Protein AF-A0A925MGY6-F1 (afdb_monomer_lite)

Sequence (157 aa):
SALAFYAPLLFATPRDGGAWTAGFEVIAITGAALHLGLPTRPAVGRTLFALALPVFGVLHFIYVDYVAFVIPGWIPAHRFWAYATGVAHIAGGVALLSGIQARLAAQLVAAMFGLWVLLLHLPRALAAFDQRGEWTSLFVAVAMCAASLRLIDTRRS

Radius of gyration: 15.45 Å; chains: 1; bounding box: 38×38×41 Å

Secondary structure (DSSP, 8-state):
-HHHHHHHHHHH-TT-HHHHHHHHHHHHHHHHHHHHH-TT-HHHHHHHHHHHHHHHHHHHHHTHHHHHHHS-TTSS-HHHHHHHHHHHHHHHHHHHHH-TTHHHHHHHHHHHHHHHIIIIIHHHHHHTTT-HHHHHHHHHHHHHHHHHHHHTT----

pLDDT: mean 90.63, std 11.19, range [40.69, 98.75]

Structure (mmCIF, N/CA/C/O backbone):
data_AF-A0A925MGY6-F1
#
_entry.id   AF-A0A925MGY6-F1
#
loop_
_atom_site.group_PDB
_atom_site.id
_atom_site.type_symbol
_atom_site.label_atom_id
_atom_site.label_alt_id
_atom_site.label_comp_id
_atom_site.label_asym_id
_atom_site.label_entity_id
_atom_site.label_seq_id
_atom_site.pdbx_PDB_ins_code
_atom_site.Cartn_x
_atom_site.Cartn_y
_atom_site.Cartn_z
_atom_site.occupancy
_atom_site.B_iso_or_equiv
_atom_site.auth_seq_id
_atom_site.auth_comp_id
_atom_site.auth_asym_id
_atom_site.auth_atom_id
_atom_site.pdbx_PDB_model_num
ATOM 1 N N . SER A 1 1 ? -4.461 22.322 1.748 1.00 58.84 1 SER A N 1
ATOM 2 C CA . SER A 1 1 ? -4.265 20.956 2.287 1.00 58.84 1 SER A CA 1
ATOM 3 C C . SER A 1 1 ? -3.896 20.028 1.138 1.00 58.84 1 SER A C 1
ATOM 5 O O . SER A 1 1 ? -4.238 20.350 0.007 1.00 58.84 1 SER A O 1
ATOM 7 N N . ALA A 1 2 ? -3.217 18.900 1.379 1.00 61.12 2 ALA A N 1
ATOM 8 C CA . ALA A 1 2 ? -2.836 17.983 0.296 1.00 61.12 2 ALA A CA 1
ATOM 9 C C . ALA A 1 2 ? -4.043 17.493 -0.531 1.00 61.12 2 ALA A C 1
ATOM 11 O O . ALA A 1 2 ? -3.969 17.420 -1.751 1.00 61.12 2 ALA A O 1
ATOM 12 N N . LEU A 1 3 ? -5.195 17.289 0.117 1.00 63.47 3 LEU A N 1
ATOM 13 C CA . LEU A 1 3 ? -6.464 16.975 -0.550 1.00 63.47 3 LEU A CA 1
ATOM 14 C C . LEU A 1 3 ? -6.904 18.047 -1.563 1.00 63.47 3 LEU A C 1
ATOM 16 O O . LEU A 1 3 ? -7.381 17.703 -2.637 1.00 63.47 3 LEU A O 1
ATOM 20 N N . ALA A 1 4 ? -6.705 19.334 -1.255 1.00 71.19 4 ALA A N 1
ATOM 21 C CA . ALA A 1 4 ? -7.045 20.431 -2.165 1.00 71.19 4 ALA A CA 1
ATOM 22 C C . ALA A 1 4 ? -6.126 20.494 -3.398 1.00 71.19 4 ALA A C 1
ATOM 24 O O . ALA A 1 4 ? -6.528 21.029 -4.424 1.00 71.19 4 ALA A O 1
ATOM 25 N N . PHE A 1 5 ? -4.912 19.943 -3.301 1.00 74.06 5 PHE A N 1
ATOM 26 C CA . PHE A 1 5 ? -3.976 19.854 -4.421 1.00 74.06 5 PHE A CA 1
ATOM 27 C C . PHE A 1 5 ? -4.228 18.606 -5.280 1.00 74.06 5 PHE A C 1
ATOM 29 O O . PHE A 1 5 ? -4.297 18.703 -6.502 1.00 74.06 5 PHE A O 1
ATOM 36 N N . TYR A 1 6 ? -4.419 17.440 -4.653 1.00 73.38 6 TYR A N 1
ATOM 37 C CA . TYR A 1 6 ? -4.583 16.178 -5.380 1.00 73.38 6 TYR A CA 1
ATOM 38 C C . TYR A 1 6 ? -5.970 15.997 -6.001 1.00 73.38 6 TYR A C 1
ATOM 40 O O . TYR A 1 6 ? -6.056 15.426 -7.082 1.00 73.38 6 TYR A O 1
ATOM 48 N N . ALA A 1 7 ? -7.053 16.487 -5.386 1.00 77.12 7 ALA A N 1
ATOM 49 C CA . ALA A 1 7 ? -8.394 16.265 -5.934 1.00 77.12 7 ALA A CA 1
ATOM 50 C C . ALA A 1 7 ? -8.560 16.826 -7.366 1.00 77.12 7 ALA A C 1
ATOM 52 O O . ALA A 1 7 ? -8.953 16.054 -8.239 1.00 77.12 7 ALA A O 1
ATOM 53 N N . PRO A 1 8 ? -8.190 18.089 -7.674 1.00 79.19 8 PRO A N 1
ATOM 54 C CA . PRO A 1 8 ? -8.233 18.592 -9.050 1.00 79.19 8 PRO A CA 1
ATOM 55 C C . PRO A 1 8 ? -7.341 17.798 -10.014 1.00 79.19 8 PRO A C 1
ATOM 57 O O . PRO A 1 8 ? -7.737 17.553 -11.151 1.00 79.19 8 PRO A O 1
ATOM 60 N N . LEU A 1 9 ? -6.161 17.360 -9.557 1.00 79.88 9 LEU A N 1
ATOM 61 C CA . LEU A 1 9 ? -5.209 16.602 -10.370 1.00 79.88 9 LEU A CA 1
ATOM 62 C C . LEU A 1 9 ? -5.764 15.230 -10.783 1.00 79.88 9 LEU A C 1
ATOM 64 O O . LEU A 1 9 ? -5.672 14.867 -11.954 1.00 79.88 9 LEU A O 1
ATOM 68 N N . LEU A 1 10 ? -6.386 14.497 -9.853 1.00 83.62 10 LEU A N 1
ATOM 69 C CA . LEU A 1 10 ? -6.975 13.178 -10.125 1.00 83.62 10 LEU A CA 1
ATOM 70 C C . LEU A 1 10 ? -8.103 13.255 -11.163 1.00 83.62 10 LEU A C 1
ATOM 72 O O . LEU A 1 10 ? -8.186 12.403 -12.047 1.00 83.62 10 LEU A O 1
ATOM 76 N N . PHE A 1 11 ? -8.942 14.295 -11.094 1.00 84.19 11 PHE A N 1
ATOM 77 C CA . PHE A 1 11 ? -10.005 14.516 -12.081 1.00 84.19 11 PHE A CA 1
ATOM 78 C C . PHE A 1 11 ? -9.471 15.000 -13.432 1.00 84.19 11 PHE A C 1
ATOM 80 O O . PHE A 1 11 ? -10.036 14.649 -14.466 1.00 84.19 11 PHE A O 1
ATOM 87 N N . ALA A 1 12 ? -8.381 15.772 -13.442 1.00 85.50 12 ALA A N 1
ATOM 88 C CA . ALA A 1 12 ? -7.733 16.220 -14.673 1.00 85.50 12 ALA A CA 1
ATOM 89 C C . ALA A 1 12 ? -6.964 15.093 -15.388 1.00 85.50 12 ALA A C 1
ATOM 91 O O . ALA A 1 12 ? -6.837 15.114 -16.610 1.00 85.50 12 ALA A O 1
ATOM 92 N N . THR A 1 13 ? -6.467 14.099 -14.644 1.00 86.44 13 THR A N 1
ATOM 93 C CA . THR A 1 13 ? -5.626 13.004 -15.164 1.00 86.44 13 THR A CA 1
ATOM 94 C C . THR A 1 13 ? -6.159 11.619 -14.764 1.00 86.44 13 THR A C 1
ATOM 96 O O . THR A 1 13 ? -5.467 10.815 -14.141 1.00 86.44 13 THR A O 1
ATOM 99 N N . PRO A 1 14 ? -7.393 11.257 -15.164 1.00 85.62 14 PRO A N 1
ATOM 100 C CA . PRO A 1 14 ? -8.069 10.055 -14.666 1.00 85.62 14 PRO A CA 1
ATOM 101 C C . PRO A 1 14 ? -7.395 8.731 -15.070 1.00 85.62 14 PRO A C 1
ATOM 103 O O . PRO A 1 14 ? -7.755 7.685 -14.543 1.00 85.62 14 PRO A O 1
ATOM 106 N N . ARG A 1 15 ? -6.432 8.757 -16.001 1.00 87.62 15 ARG A N 1
ATOM 107 C CA . ARG A 1 15 ? -5.674 7.584 -16.473 1.00 87.62 15 ARG A CA 1
ATOM 108 C C . ARG A 1 15 ? -4.195 7.601 -16.074 1.00 87.62 15 ARG A C 1
ATOM 110 O O . ARG A 1 15 ? -3.443 6.748 -16.544 1.00 87.62 15 ARG A O 1
ATOM 117 N N . ASP A 1 16 ? -3.767 8.546 -15.242 1.00 90.81 16 ASP A N 1
ATOM 118 C CA . ASP A 1 16 ? -2.389 8.608 -14.753 1.00 90.81 16 ASP A CA 1
ATOM 119 C C . ASP A 1 16 ? -2.242 7.795 -13.459 1.00 90.81 16 ASP A C 1
ATOM 121 O O . ASP A 1 16 ? -2.531 8.267 -12.360 1.00 90.81 16 ASP A O 1
ATOM 125 N N . GLY A 1 17 ? -1.771 6.554 -13.585 1.00 88.44 17 GLY A N 1
ATOM 126 C CA . GLY A 1 17 ? -1.593 5.662 -12.438 1.00 88.44 17 GLY A CA 1
ATOM 127 C C . GLY A 1 17 ? -0.636 6.215 -11.381 1.00 88.44 17 GLY A C 1
ATOM 128 O O . GLY A 1 17 ? -0.823 5.937 -10.195 1.00 88.44 17 GLY A O 1
ATOM 129 N N . GLY A 1 18 ? 0.340 7.036 -11.780 1.00 89.88 18 GLY A N 1
ATOM 130 C CA . GLY A 1 18 ? 1.267 7.695 -10.865 1.00 89.88 18 GLY A CA 1
ATOM 131 C C . GLY A 1 18 ? 0.564 8.750 -10.016 1.00 89.88 18 GLY A C 1
ATOM 132 O O . GLY A 1 18 ? 0.712 8.746 -8.794 1.00 89.88 18 GLY A O 1
ATOM 133 N N . ALA A 1 19 ? -0.269 9.593 -10.634 1.00 90.00 19 ALA A N 1
ATOM 134 C CA . ALA A 1 19 ? -1.062 10.596 -9.921 1.00 90.00 19 ALA A CA 1
ATOM 135 C C . ALA A 1 19 ? -2.041 9.954 -8.923 1.00 90.00 19 ALA A C 1
ATOM 137 O O . ALA A 1 19 ? -2.135 10.395 -7.773 1.00 90.00 19 ALA A O 1
ATOM 138 N N . TRP A 1 20 ? -2.725 8.879 -9.335 1.00 92.81 20 TRP A N 1
ATOM 139 C CA . TRP A 1 20 ? -3.616 8.108 -8.459 1.00 92.81 20 TRP A CA 1
ATOM 140 C C . TRP A 1 20 ? -2.868 7.449 -7.301 1.00 92.81 20 TRP A C 1
ATOM 142 O O . TRP A 1 20 ? -3.325 7.533 -6.161 1.00 92.81 20 TRP A O 1
ATOM 152 N N . THR A 1 21 ? -1.704 6.854 -7.565 1.00 93.44 21 THR A N 1
ATOM 153 C CA . THR A 1 21 ? -0.863 6.250 -6.521 1.00 93.44 21 THR A CA 1
ATOM 154 C C . THR A 1 21 ? -0.439 7.303 -5.497 1.00 93.44 21 THR A C 1
ATOM 156 O O . THR A 1 21 ? -0.803 7.192 -4.327 1.00 93.44 21 THR A O 1
ATOM 159 N N . ALA A 1 22 ? 0.210 8.383 -5.939 1.00 91.50 22 ALA A N 1
ATOM 160 C CA . ALA A 1 22 ? 0.705 9.437 -5.053 1.00 91.50 22 ALA A CA 1
ATOM 161 C C . ALA A 1 22 ? -0.418 10.103 -4.236 1.00 91.50 22 ALA A C 1
ATOM 163 O O . ALA A 1 22 ? -0.274 10.344 -3.035 1.00 91.50 22 ALA A O 1
ATOM 164 N N . GLY A 1 23 ? -1.571 10.370 -4.860 1.00 91.50 23 GLY A N 1
ATOM 165 C CA . GLY A 1 23 ? -2.712 10.971 -4.170 1.00 91.50 23 GLY A CA 1
ATOM 166 C C . GLY A 1 23 ? -3.229 10.101 -3.022 1.00 91.50 23 GLY A C 1
ATOM 167 O O . GLY A 1 23 ? -3.450 10.599 -1.914 1.00 91.50 23 GLY A O 1
ATOM 168 N N . PHE A 1 24 ? -3.380 8.795 -3.253 1.00 94.06 24 PHE A N 1
ATOM 169 C CA . PHE A 1 24 ? -3.878 7.871 -2.233 1.00 94.06 24 PHE A CA 1
ATOM 170 C C . PHE A 1 24 ? -2.822 7.472 -1.199 1.00 94.06 24 PHE A C 1
ATOM 172 O O . PHE A 1 24 ? -3.180 7.223 -0.046 1.00 94.06 24 PHE A O 1
ATOM 179 N N . GLU A 1 25 ? -1.534 7.507 -1.542 1.00 94.00 25 GLU A N 1
ATOM 180 C CA . GLU A 1 25 ? -0.443 7.401 -0.566 1.00 94.00 25 GLU A CA 1
ATOM 181 C C . GLU A 1 25 ? -0.517 8.523 0.466 1.00 94.00 25 GLU A C 1
ATOM 183 O O . GLU A 1 25 ? -0.496 8.274 1.673 1.00 94.00 25 GLU A O 1
ATOM 188 N N . VAL A 1 26 ? -0.691 9.761 0.002 1.00 91.50 26 VAL A N 1
ATOM 189 C CA . VAL A 1 26 ? -0.803 10.928 0.880 1.00 91.50 26 VAL A CA 1
ATOM 190 C C . VAL A 1 26 ? -2.042 10.835 1.769 1.00 91.50 26 VAL A C 1
ATOM 192 O O . VAL A 1 26 ? -1.964 11.156 2.958 1.00 91.50 26 VAL A O 1
ATOM 195 N N . ILE A 1 27 ? -3.172 10.361 1.236 1.00 91.12 27 ILE A N 1
ATOM 196 C CA . ILE A 1 27 ? -4.395 10.125 2.021 1.00 91.12 27 ILE A CA 1
ATOM 197 C C . ILE A 1 27 ? -4.144 9.089 3.119 1.00 91.12 27 ILE A C 1
ATOM 199 O O . ILE A 1 27 ? -4.472 9.338 4.282 1.00 91.12 27 ILE A O 1
ATOM 203 N N . ALA A 1 28 ? -3.540 7.953 2.774 1.00 92.94 28 ALA A N 1
ATOM 204 C CA . ALA A 1 28 ? -3.287 6.874 3.719 1.00 92.94 28 ALA A CA 1
ATOM 205 C C . ALA A 1 28 ? -2.290 7.284 4.811 1.00 92.94 28 ALA A C 1
ATOM 207 O O . ALA A 1 28 ? -2.550 7.048 5.992 1.00 92.94 28 ALA A O 1
ATOM 208 N N . ILE A 1 29 ? -1.197 7.961 4.444 1.00 91.06 29 ILE A N 1
ATOM 209 C CA . ILE A 1 29 ? -0.187 8.464 5.387 1.00 91.06 29 ILE A CA 1
ATOM 210 C C . ILE A 1 29 ? -0.785 9.548 6.287 1.00 91.06 29 ILE A C 1
ATOM 212 O O . ILE A 1 29 ? -0.549 9.541 7.493 1.00 91.06 29 ILE A O 1
ATOM 216 N N . THR A 1 30 ? -1.620 10.439 5.744 1.00 87.88 30 THR A N 1
ATOM 217 C CA . THR A 1 30 ? -2.363 11.415 6.560 1.00 87.88 30 THR A CA 1
ATOM 218 C C . THR A 1 30 ? -3.292 10.700 7.541 1.00 87.88 30 THR A C 1
ATOM 220 O O . THR A 1 30 ? -3.336 11.051 8.718 1.00 87.88 30 THR A O 1
ATOM 223 N N . GLY A 1 31 ? -3.997 9.660 7.090 1.00 85.00 31 GLY A N 1
ATOM 224 C CA . GLY A 1 31 ? -4.816 8.806 7.947 1.00 85.00 31 GLY A CA 1
ATOM 225 C C . GLY A 1 31 ? -4.016 8.168 9.082 1.00 85.00 31 GLY A C 1
ATOM 226 O O . GLY A 1 31 ? -4.422 8.244 10.242 1.00 85.00 31 GLY A O 1
ATOM 227 N N . ALA A 1 32 ? -2.850 7.608 8.767 1.00 83.75 32 ALA A N 1
ATOM 228 C CA . ALA A 1 32 ? -1.935 7.026 9.742 1.00 83.75 32 ALA A CA 1
ATOM 229 C C . ALA A 1 32 ? -1.429 8.069 10.752 1.00 83.75 32 ALA A C 1
ATOM 231 O O . ALA A 1 32 ? -1.486 7.838 11.959 1.00 83.75 32 ALA A O 1
ATOM 232 N N . ALA A 1 33 ? -1.008 9.243 10.277 1.00 83.88 33 ALA A N 1
ATOM 233 C CA . ALA A 1 33 ? -0.551 10.341 11.122 1.00 83.88 33 ALA A CA 1
ATOM 234 C C . ALA A 1 33 ? -1.661 10.844 12.058 1.00 83.88 33 ALA A C 1
ATOM 236 O O . ALA A 1 33 ? -1.410 11.048 13.243 1.00 83.88 33 ALA A O 1
ATOM 237 N N . LEU A 1 34 ? -2.900 10.977 11.572 1.00 80.56 34 LEU A N 1
ATOM 238 C CA . LEU A 1 34 ? -4.055 11.333 12.405 1.00 80.56 34 LEU A CA 1
ATOM 239 C C . LEU A 1 34 ? -4.339 10.265 13.465 1.00 80.56 34 LEU A C 1
ATOM 241 O O . LEU A 1 34 ? -4.646 10.604 14.605 1.00 80.56 34 LEU A O 1
ATOM 245 N N . HIS A 1 35 ? -4.207 8.987 13.110 1.00 73.38 35 HIS A N 1
ATOM 246 C CA . HIS A 1 35 ? -4.391 7.882 14.048 1.00 73.38 35 HIS A CA 1
ATOM 247 C C . HIS A 1 35 ? -3.323 7.866 15.159 1.00 73.38 35 HIS A C 1
ATOM 249 O O . HIS A 1 35 ? -3.620 7.467 16.284 1.00 73.38 35 HIS A O 1
ATOM 255 N N . LEU A 1 36 ? -2.098 8.313 14.859 1.00 73.62 36 LEU A N 1
ATOM 256 C CA . LEU A 1 36 ? -0.984 8.390 15.812 1.00 73.62 36 LEU A CA 1
ATOM 257 C C . LEU A 1 36 ? -0.989 9.678 16.652 1.00 73.62 36 LEU A C 1
ATOM 259 O O . LEU A 1 36 ? -0.725 9.623 17.850 1.00 73.62 36 LEU A O 1
ATOM 263 N N . GLY A 1 37 ? -1.263 10.829 16.034 1.00 68.88 37 GLY A N 1
ATOM 264 C CA . GLY A 1 37 ? -1.115 12.152 16.649 1.00 68.88 37 GLY A CA 1
ATOM 265 C C . GLY A 1 37 ? -2.381 12.716 17.292 1.00 68.88 37 GLY A C 1
ATOM 266 O O . GLY A 1 37 ? -2.284 13.583 18.155 1.00 68.88 37 GLY A O 1
ATOM 267 N N . LEU A 1 38 ? -3.569 12.239 16.904 1.00 65.81 38 LEU A N 1
ATOM 268 C CA . LEU A 1 38 ? -4.853 12.699 17.443 1.00 65.81 38 LEU A CA 1
ATOM 269 C C . LEU A 1 38 ? -5.661 11.504 17.975 1.00 65.81 38 LEU A C 1
ATOM 271 O O . LEU A 1 38 ? -6.587 11.028 17.307 1.00 65.81 38 LEU A O 1
ATOM 275 N N . PRO A 1 39 ? -5.372 11.031 19.205 1.00 62.16 39 PRO A N 1
ATOM 276 C CA . PRO A 1 39 ? -6.035 9.864 19.797 1.00 62.16 39 PRO A CA 1
ATOM 277 C C . PRO A 1 39 ? -7.553 10.037 19.982 1.00 62.16 39 PRO A C 1
ATOM 279 O O . PRO A 1 39 ? -8.250 9.081 20.302 1.00 62.16 39 PRO A O 1
ATOM 282 N N . THR A 1 40 ? -8.090 11.238 19.751 1.00 61.84 40 THR A N 1
ATOM 283 C CA . THR A 1 40 ? -9.514 11.561 19.880 1.00 61.84 40 THR A CA 1
ATOM 284 C C . THR A 1 40 ? -10.374 11.080 18.705 1.00 61.84 40 THR A C 1
ATOM 286 O O . THR A 1 40 ? -11.595 11.037 18.845 1.00 61.84 40 THR A O 1
ATOM 289 N N . ARG A 1 41 ? -9.795 10.706 17.545 1.00 68.88 41 ARG A N 1
ATOM 290 C CA . ARG A 1 41 ? -10.556 10.219 16.365 1.00 68.88 41 ARG A CA 1
ATOM 291 C C . ARG A 1 41 ? -9.893 9.036 15.635 1.00 68.88 41 ARG A C 1
ATOM 293 O O . ARG A 1 41 ? -9.685 9.100 14.418 1.00 68.88 41 ARG A O 1
ATOM 300 N N . PRO A 1 42 ? -9.631 7.908 16.320 1.00 73.31 42 PRO A N 1
ATOM 301 C CA . PRO A 1 42 ? -8.943 6.757 15.729 1.00 73.31 42 PRO A CA 1
ATOM 302 C C . PRO A 1 42 ? -9.681 6.169 14.513 1.00 73.31 42 PRO A C 1
ATOM 304 O O . PRO A 1 42 ? -9.045 5.648 13.595 1.00 73.31 42 PRO A O 1
ATOM 307 N N . ALA A 1 43 ? -11.011 6.306 14.463 1.00 81.69 43 ALA A N 1
ATOM 308 C CA . ALA A 1 43 ? -11.839 5.838 13.355 1.00 81.69 43 ALA A CA 1
ATOM 309 C C . ALA A 1 43 ? -11.573 6.578 12.032 1.00 81.69 43 ALA A C 1
ATOM 311 O O . ALA A 1 43 ? -11.591 5.947 10.976 1.00 81.69 43 ALA A O 1
ATOM 312 N N . VAL A 1 44 ? -11.290 7.887 12.074 1.00 84.56 44 VAL A N 1
ATOM 313 C CA . VAL A 1 44 ? -11.024 8.686 10.863 1.00 84.56 44 VAL A CA 1
ATOM 314 C C . VAL A 1 44 ? -9.720 8.229 10.220 1.00 84.56 44 VAL A C 1
ATOM 316 O O . VAL A 1 44 ? -9.693 7.931 9.029 1.00 84.56 44 VAL A O 1
ATOM 319 N N . GLY A 1 45 ? -8.665 8.085 11.025 1.00 85.44 45 GLY A N 1
ATOM 320 C CA . GLY A 1 45 ? -7.366 7.626 10.539 1.00 85.44 45 GLY A CA 1
ATOM 321 C C . GLY A 1 45 ? -7.412 6.221 9.929 1.00 85.44 45 GLY A C 1
ATOM 322 O O . GLY A 1 45 ? -6.936 6.022 8.811 1.00 85.44 45 GLY A O 1
ATOM 323 N N . ARG A 1 46 ? -8.088 5.272 10.602 1.00 87.81 46 ARG A N 1
ATOM 324 C CA . ARG A 1 46 ? -8.325 3.916 10.068 1.00 87.81 46 ARG A CA 1
ATOM 325 C C . ARG A 1 46 ? -9.068 3.954 8.735 1.00 87.81 46 ARG A C 1
ATOM 327 O O . ARG A 1 46 ? -8.707 3.219 7.824 1.00 87.81 46 ARG A O 1
ATOM 334 N N . THR A 1 47 ? -10.102 4.787 8.627 1.00 91.12 47 THR A N 1
ATOM 335 C CA . THR A 1 47 ? -10.942 4.861 7.424 1.00 91.12 47 THR A CA 1
ATOM 336 C C . THR A 1 47 ? -10.152 5.381 6.229 1.00 91.12 47 THR A C 1
ATOM 338 O O . THR A 1 47 ? -10.202 4.772 5.168 1.00 91.12 47 THR A O 1
ATOM 341 N N . LEU A 1 48 ? -9.370 6.450 6.401 1.00 92.31 48 LEU A N 1
ATOM 342 C CA . LEU A 1 48 ? -8.545 7.006 5.323 1.00 92.31 48 LEU A CA 1
ATOM 343 C C . LEU A 1 48 ? -7.492 6.007 4.828 1.00 92.31 48 LEU A C 1
ATOM 345 O O . LEU A 1 48 ? -7.347 5.824 3.623 1.00 92.31 48 LEU A O 1
ATOM 349 N N . PHE A 1 49 ? -6.810 5.318 5.749 1.00 93.94 49 PHE A N 1
ATOM 350 C CA . PHE A 1 49 ? -5.861 4.261 5.398 1.00 93.94 49 PHE A CA 1
ATOM 351 C C . PHE A 1 49 ? -6.548 3.112 4.645 1.00 93.94 49 PHE A C 1
ATOM 353 O O . PHE A 1 49 ? -6.114 2.714 3.567 1.00 93.94 49 PHE A O 1
ATOM 360 N N . ALA A 1 50 ? -7.660 2.608 5.184 1.00 94.81 50 ALA A N 1
ATOM 361 C CA . ALA A 1 50 ? -8.362 1.466 4.613 1.00 94.81 50 ALA A CA 1
ATOM 362 C C . ALA A 1 50 ? -9.028 1.775 3.260 1.00 94.81 50 ALA A C 1
ATOM 364 O O . ALA A 1 50 ? -9.121 0.878 2.428 1.00 94.81 50 ALA A O 1
ATOM 365 N N . LEU A 1 51 ? -9.450 3.021 3.010 1.00 95.56 51 LEU A N 1
ATOM 366 C CA . LEU A 1 51 ? -9.998 3.459 1.718 1.00 95.56 51 LEU A CA 1
ATOM 367 C C . LEU A 1 51 ? -8.950 3.513 0.601 1.00 95.56 51 LEU A C 1
ATOM 369 O O . LEU A 1 51 ? -9.310 3.370 -0.565 1.00 95.56 51 LEU A O 1
ATOM 373 N N . ALA A 1 52 ? -7.672 3.709 0.929 1.00 96.44 52 ALA A N 1
ATOM 374 C CA . ALA A 1 52 ? -6.614 3.741 -0.075 1.00 96.44 52 ALA A CA 1
ATOM 375 C C . ALA A 1 52 ? -6.290 2.352 -0.638 1.00 96.44 52 ALA A C 1
ATOM 377 O O . ALA A 1 52 ? -5.981 2.224 -1.822 1.00 96.44 52 ALA A O 1
ATOM 378 N N . LEU A 1 53 ? -6.422 1.298 0.177 1.00 98.06 53 LEU A N 1
ATOM 379 C CA . LEU A 1 53 ? -6.035 -0.052 -0.237 1.00 98.06 53 LEU A CA 1
ATOM 380 C C . LEU A 1 53 ? -6.825 -0.559 -1.458 1.00 98.06 53 LEU A C 1
ATOM 382 O O . LEU A 1 53 ? -6.180 -1.013 -2.398 1.00 98.06 53 LEU A O 1
ATOM 386 N N . PRO A 1 54 ? -8.167 -0.445 -1.549 1.00 98.31 54 PRO A N 1
ATOM 387 C CA . PRO A 1 54 ? -8.890 -0.874 -2.743 1.00 98.31 54 PRO A CA 1
ATOM 388 C C . PRO A 1 54 ? -8.470 -0.121 -4.003 1.00 98.31 54 PRO A C 1
ATOM 390 O O . PRO A 1 54 ? -8.431 -0.721 -5.072 1.00 98.31 54 PRO A O 1
ATOM 393 N N . VAL A 1 55 ? -8.104 1.159 -3.883 1.00 97.00 55 VAL A N 1
ATOM 394 C CA . VAL A 1 55 ? -7.601 1.939 -5.020 1.00 97.00 55 VAL A CA 1
ATOM 395 C C . VAL A 1 55 ? -6.260 1.390 -5.488 1.00 97.00 55 VAL A C 1
ATOM 397 O O . VAL A 1 55 ? -6.126 1.078 -6.668 1.00 97.00 55 VAL A O 1
ATOM 400 N N . PHE A 1 56 ? -5.306 1.158 -4.581 1.00 97.62 56 PHE A N 1
ATOM 401 C CA . PHE A 1 56 ? -4.047 0.487 -4.929 1.00 97.62 56 PHE A CA 1
ATOM 402 C C . PHE A 1 56 ? -4.290 -0.879 -5.566 1.00 97.62 56 PHE A C 1
ATOM 404 O O . PHE A 1 56 ? -3.662 -1.217 -6.568 1.00 97.62 56 PHE A O 1
ATOM 411 N N . GLY A 1 57 ? -5.243 -1.638 -5.028 1.00 98.31 57 GLY A N 1
ATOM 412 C CA . GLY A 1 57 ? -5.640 -2.922 -5.576 1.00 98.31 57 GLY A CA 1
ATOM 413 C C . GLY A 1 57 ? -6.137 -2.816 -7.014 1.00 98.31 57 GLY A C 1
ATOM 414 O O . GLY A 1 57 ? -5.630 -3.526 -7.871 1.00 98.31 57 GLY A O 1
ATOM 415 N N . VAL A 1 58 ? -7.043 -1.882 -7.317 1.00 98.19 58 VAL A N 1
ATOM 416 C CA . VAL A 1 58 ? -7.516 -1.616 -8.689 1.00 98.19 58 VAL A CA 1
ATOM 417 C C . VAL A 1 58 ? -6.367 -1.202 -9.613 1.00 98.19 58 VAL A C 1
ATOM 419 O O . VAL A 1 58 ? -6.284 -1.694 -10.740 1.00 98.19 58 VAL A O 1
ATOM 422 N N . LEU A 1 59 ? -5.441 -0.363 -9.140 1.00 97.25 59 LEU A N 1
ATOM 423 C CA . LEU A 1 59 ? -4.266 0.043 -9.917 1.00 97.25 59 LEU A CA 1
ATOM 424 C C . LEU A 1 59 ? -3.366 -1.151 -10.284 1.00 97.25 59 LEU A C 1
ATOM 426 O O . LEU A 1 59 ? -2.785 -1.138 -11.367 1.00 97.25 59 LEU A O 1
ATOM 430 N N . HIS A 1 60 ? -3.312 -2.215 -9.471 1.00 98.06 60 HIS A N 1
ATOM 431 C CA . HIS A 1 60 ? -2.586 -3.442 -9.835 1.00 98.06 60 HIS A CA 1
ATOM 432 C C . HIS A 1 60 ? -3.198 -4.168 -11.039 1.00 98.06 60 HIS A C 1
ATOM 434 O O . HIS A 1 60 ? -2.471 -4.822 -11.783 1.00 98.06 60 HIS A O 1
ATOM 440 N N . PHE A 1 61 ? -4.512 -4.056 -11.254 1.00 98.00 61 PHE A N 1
ATOM 441 C CA . PHE A 1 61 ? -5.165 -4.637 -12.429 1.00 98.00 61 PHE A CA 1
ATOM 442 C C . PHE A 1 61 ? -4.999 -3.747 -13.659 1.00 98.00 61 PHE A C 1
ATOM 444 O O . PHE A 1 61 ? -4.693 -4.255 -14.736 1.00 98.00 61 PHE A O 1
ATOM 451 N N . ILE A 1 62 ? -5.181 -2.431 -13.503 1.00 97.50 62 ILE A N 1
ATOM 452 C CA . ILE A 1 62 ? -5.087 -1.470 -14.613 1.00 97.50 62 ILE A CA 1
ATOM 453 C C . ILE A 1 62 ? -3.648 -1.376 -15.138 1.00 97.50 62 ILE A C 1
ATOM 455 O O . ILE A 1 62 ? -3.439 -1.360 -16.348 1.00 97.50 62 ILE A O 1
ATOM 459 N N . TYR A 1 63 ? -2.658 -1.350 -14.241 1.00 97.06 63 TYR A N 1
ATOM 460 C CA . TYR A 1 63 ? -1.238 -1.175 -14.566 1.00 97.06 63 TYR A CA 1
ATOM 461 C C . TYR A 1 63 ? -0.428 -2.451 -14.304 1.00 97.06 63 TYR A C 1
ATOM 463 O O . TYR A 1 63 ? 0.728 -2.386 -13.881 1.00 97.06 63 TYR A O 1
ATOM 471 N N . VAL A 1 64 ? -1.026 -3.621 -14.559 1.00 97.69 64 VAL A N 1
ATOM 472 C CA . VAL A 1 64 ? -0.427 -4.932 -14.250 1.00 97.69 64 VAL A CA 1
ATOM 473 C C . VAL A 1 64 ? 0.970 -5.111 -14.842 1.00 97.69 64 VAL A C 1
ATOM 475 O O . VAL A 1 64 ? 1.832 -5.682 -14.183 1.00 97.69 64 VAL A O 1
ATOM 478 N N . ASP A 1 65 ? 1.229 -4.602 -16.048 1.00 97.56 65 ASP A N 1
ATOM 479 C CA . ASP A 1 65 ? 2.538 -4.751 -16.690 1.00 97.56 65 ASP A CA 1
ATOM 480 C C . ASP A 1 65 ? 3.626 -3.955 -15.965 1.00 97.56 65 ASP A C 1
ATOM 482 O O . ASP A 1 65 ? 4.732 -4.458 -15.780 1.00 97.56 65 ASP A O 1
ATOM 486 N N . TYR A 1 66 ? 3.299 -2.757 -15.473 1.00 96.00 66 TYR A N 1
ATOM 487 C CA . TYR A 1 66 ? 4.215 -1.975 -14.644 1.00 96.00 66 TYR A CA 1
ATOM 488 C C . TYR A 1 66 ? 4.455 -2.653 -13.289 1.00 96.00 66 TYR A C 1
ATOM 490 O O . TYR A 1 66 ? 5.599 -2.789 -12.857 1.00 96.00 66 TYR A O 1
ATOM 498 N N . VAL A 1 67 ? 3.395 -3.139 -12.635 1.00 96.88 67 VAL A N 1
ATOM 499 C CA . VAL A 1 67 ? 3.532 -3.850 -11.353 1.00 96.88 67 VAL A CA 1
ATOM 500 C C . VAL A 1 67 ? 4.348 -5.133 -11.520 1.00 96.88 67 VAL A C 1
ATOM 502 O O . VAL A 1 67 ? 5.218 -5.422 -10.706 1.00 96.88 67 VAL A O 1
ATOM 505 N N . ALA A 1 68 ? 4.124 -5.888 -12.594 1.00 97.88 68 ALA A N 1
ATOM 506 C CA . ALA A 1 68 ? 4.899 -7.083 -12.897 1.00 97.88 68 ALA A CA 1
ATOM 507 C C . ALA A 1 68 ? 6.364 -6.751 -13.217 1.00 97.88 68 ALA A C 1
ATOM 509 O O . ALA A 1 68 ? 7.255 -7.516 -12.854 1.00 97.88 68 ALA A O 1
ATOM 510 N N . PHE A 1 69 ? 6.627 -5.618 -13.869 1.00 96.44 69 PHE A N 1
ATOM 511 C CA . PHE A 1 69 ? 7.979 -5.176 -14.205 1.00 96.44 69 PHE A CA 1
ATOM 512 C C . PHE A 1 69 ? 8.836 -4.890 -12.966 1.00 96.44 69 PHE A C 1
ATOM 514 O O . PHE A 1 69 ? 10.023 -5.204 -12.966 1.00 96.44 69 PHE A O 1
ATOM 521 N N . VAL A 1 70 ? 8.251 -4.337 -11.899 1.00 94.25 70 VAL A N 1
ATOM 522 C CA . VAL A 1 70 ? 9.017 -3.986 -10.690 1.00 94.25 70 VAL A CA 1
ATOM 523 C C . VAL A 1 70 ? 9.335 -5.178 -9.782 1.00 94.25 70 VAL A C 1
ATOM 525 O O . VAL A 1 70 ? 10.130 -5.024 -8.857 1.00 94.25 70 VAL A O 1
ATOM 528 N N . ILE A 1 71 ? 8.738 -6.350 -10.022 1.00 95.81 71 ILE A N 1
ATOM 529 C CA . ILE A 1 71 ? 9.003 -7.574 -9.252 1.00 95.81 71 ILE A CA 1
ATOM 530 C C . ILE A 1 71 ? 10.429 -8.075 -9.547 1.00 95.81 71 ILE A C 1
ATOM 532 O O . ILE A 1 71 ? 10.815 -8.132 -10.717 1.00 95.81 71 ILE A O 1
ATOM 536 N N . PRO A 1 72 ? 11.232 -8.459 -8.531 1.00 95.19 72 PRO A N 1
ATOM 537 C CA . PRO A 1 72 ? 12.597 -8.921 -8.751 1.00 95.19 72 PRO A CA 1
ATOM 538 C C . PRO A 1 72 ? 12.634 -10.162 -9.643 1.00 95.19 72 PRO A C 1
ATOM 540 O O . PRO A 1 72 ? 11.901 -11.117 -9.401 1.00 95.19 72 PRO A O 1
ATOM 543 N N . GLY A 1 73 ? 13.543 -10.188 -10.620 1.00 96.06 73 GLY A N 1
ATOM 544 C CA . GLY A 1 73 ? 13.568 -11.220 -11.668 1.00 96.06 73 GLY A CA 1
ATOM 545 C C . GLY A 1 73 ? 13.830 -12.661 -11.207 1.00 96.06 73 GLY A C 1
ATOM 546 O O . GLY A 1 73 ? 13.704 -13.582 -12.006 1.00 96.06 73 GLY A O 1
ATOM 547 N N . TRP A 1 74 ? 14.192 -12.878 -9.940 1.00 95.75 74 TRP A N 1
ATOM 548 C CA . TRP A 1 74 ? 14.316 -14.214 -9.348 1.00 95.75 74 TRP A CA 1
ATOM 549 C C . TRP A 1 74 ? 12.974 -14.782 -8.853 1.00 95.75 74 TRP A C 1
ATOM 551 O O . TRP A 1 74 ? 12.891 -15.974 -8.556 1.00 95.75 74 TRP A O 1
ATOM 561 N N . ILE A 1 75 ? 11.922 -13.961 -8.760 1.00 96.56 75 ILE A N 1
ATOM 562 C CA . ILE A 1 75 ? 10.567 -14.411 -8.430 1.00 96.56 75 ILE A CA 1
ATOM 563 C C . ILE A 1 75 ? 9.894 -14.869 -9.727 1.00 96.56 75 ILE A C 1
ATOM 565 O O . ILE A 1 75 ? 9.790 -14.090 -10.658 1.00 96.56 75 ILE A O 1
ATOM 569 N N . PRO A 1 76 ? 9.390 -16.102 -9.847 1.00 97.44 76 PRO A N 1
ATOM 570 C CA . PRO A 1 76 ? 8.662 -16.504 -11.046 1.00 97.44 76 PRO A CA 1
ATOM 571 C C . PRO A 1 76 ? 7.240 -15.916 -11.074 1.00 97.44 76 PRO A C 1
ATOM 573 O O . PRO A 1 76 ? 6.694 -15.493 -10.057 1.00 97.44 76 PRO A O 1
ATOM 576 N N . ALA A 1 77 ? 6.596 -15.959 -12.246 1.00 97.56 77 ALA A N 1
ATOM 577 C CA . ALA A 1 77 ? 5.177 -15.626 -12.426 1.00 97.56 77 ALA A CA 1
ATOM 578 C C . ALA A 1 77 ? 4.780 -14.206 -11.951 1.00 97.56 77 ALA A C 1
ATOM 580 O O . ALA A 1 77 ? 3.800 -14.024 -11.233 1.0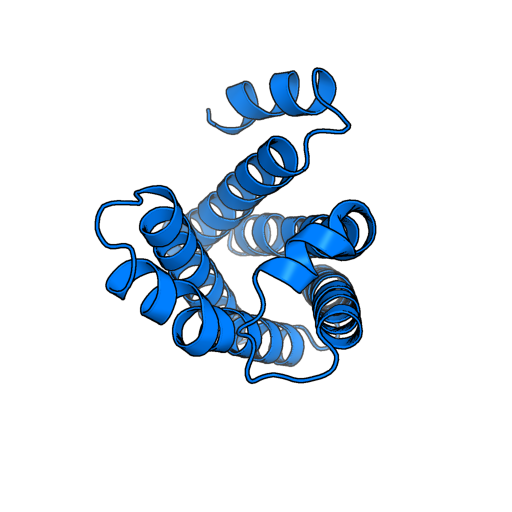0 97.56 77 ALA A O 1
ATOM 581 N N . HIS A 1 78 ? 5.503 -13.172 -12.392 1.00 98.12 78 HIS A N 1
ATOM 582 C CA . HIS A 1 78 ? 5.303 -11.782 -11.946 1.00 98.12 78 HIS A CA 1
ATOM 583 C C . HIS A 1 78 ? 3.846 -11.295 -12.052 1.00 98.12 78 HIS A C 1
ATOM 585 O O . HIS A 1 78 ? 3.316 -10.702 -11.116 1.00 98.12 78 HIS A O 1
ATOM 591 N N . ARG A 1 79 ? 3.157 -11.586 -13.167 1.00 98.25 79 ARG A N 1
ATOM 592 C CA . ARG A 1 79 ? 1.748 -11.193 -13.348 1.00 98.25 79 ARG A CA 1
ATOM 593 C C . ARG A 1 79 ? 0.810 -11.859 -12.339 1.00 98.25 79 ARG A C 1
ATOM 595 O O . ARG A 1 79 ? -0.147 -11.226 -11.908 1.00 98.25 79 ARG A O 1
ATOM 602 N N . PHE A 1 80 ? 1.086 -13.103 -11.933 1.00 98.31 80 PHE A N 1
ATOM 603 C CA . PHE A 1 80 ? 0.312 -13.761 -10.877 1.00 98.31 80 PHE A CA 1
ATOM 604 C C . PHE A 1 80 ? 0.431 -12.979 -9.569 1.00 98.31 80 PHE A C 1
ATOM 606 O O . PHE A 1 80 ? -0.587 -12.641 -8.970 1.00 98.31 80 PHE A O 1
ATOM 613 N N . TRP A 1 81 ? 1.655 -12.627 -9.167 1.00 98.25 81 TRP A N 1
ATOM 614 C CA . TRP A 1 81 ? 1.887 -11.858 -7.946 1.00 98.25 81 TRP A CA 1
ATOM 615 C C . TRP A 1 81 ? 1.288 -10.455 -8.012 1.00 98.25 81 TRP A C 1
ATOM 617 O O . TRP A 1 81 ? 0.686 -10.035 -7.031 1.00 98.25 81 TRP A O 1
ATOM 627 N N . ALA A 1 82 ? 1.359 -9.777 -9.163 1.00 98.12 82 ALA A N 1
ATOM 628 C CA . ALA A 1 82 ? 0.711 -8.481 -9.364 1.00 98.12 82 ALA A CA 1
ATOM 629 C C . ALA A 1 82 ? -0.811 -8.555 -9.129 1.00 98.12 82 ALA A C 1
ATOM 631 O O . ALA A 1 82 ? -1.370 -7.742 -8.392 1.00 98.12 82 ALA A O 1
ATOM 632 N N . TYR A 1 83 ? -1.496 -9.562 -9.679 1.00 98.56 83 TYR A N 1
ATOM 633 C CA . TYR A 1 83 ? -2.924 -9.745 -9.405 1.00 98.56 83 TYR A CA 1
ATOM 634 C C . TYR A 1 83 ? -3.194 -10.177 -7.962 1.00 98.56 83 TYR A C 1
ATOM 636 O O . TYR A 1 83 ? -4.119 -9.661 -7.337 1.00 98.56 83 TYR A O 1
ATOM 644 N N . ALA A 1 84 ? -2.388 -11.086 -7.408 1.00 98.50 84 ALA A N 1
ATOM 645 C CA . ALA A 1 84 ? -2.562 -11.586 -6.047 1.00 98.50 84 ALA A CA 1
ATOM 646 C C . ALA A 1 84 ? -2.435 -10.466 -5.003 1.00 98.50 84 ALA A C 1
ATOM 648 O O . ALA A 1 84 ? -3.287 -10.353 -4.119 1.00 98.50 84 ALA A O 1
ATOM 649 N N . THR A 1 85 ? -1.428 -9.593 -5.121 1.00 98.00 85 THR A N 1
ATOM 650 C CA . THR A 1 85 ? -1.288 -8.429 -4.233 1.00 98.00 85 THR A CA 1
ATOM 651 C C . THR A 1 85 ? -2.377 -7.391 -4.484 1.00 98.00 85 THR A C 1
ATOM 653 O O . THR A 1 85 ? -2.824 -6.755 -3.529 1.00 98.00 85 THR A O 1
ATOM 656 N N . GLY A 1 86 ? -2.871 -7.263 -5.720 1.00 98.56 86 GLY A N 1
ATOM 657 C CA . GLY A 1 86 ? -4.047 -6.451 -6.041 1.00 98.56 86 GLY A CA 1
ATOM 658 C C . GLY A 1 86 ? -5.309 -6.918 -5.306 1.00 98.56 86 GLY A C 1
ATOM 659 O O . GLY A 1 86 ? -5.984 -6.123 -4.649 1.00 98.56 86 GLY A O 1
ATOM 660 N N . VAL A 1 87 ? -5.595 -8.224 -5.336 1.00 98.75 87 VAL A N 1
ATOM 661 C CA . VAL A 1 87 ? -6.700 -8.838 -4.575 1.00 98.75 87 VAL A CA 1
ATOM 662 C C . VAL A 1 87 ? -6.501 -8.645 -3.072 1.00 98.75 87 VAL A C 1
ATOM 664 O O . VAL A 1 87 ? -7.442 -8.255 -2.379 1.00 98.75 87 VAL A O 1
ATOM 667 N N . ALA A 1 88 ? -5.287 -8.871 -2.564 1.00 98.50 88 ALA A N 1
ATOM 668 C CA . ALA A 1 88 ? -4.973 -8.711 -1.146 1.00 98.50 88 ALA A CA 1
ATOM 669 C C . ALA A 1 88 ? -5.202 -7.271 -0.656 1.00 98.50 88 ALA A C 1
ATOM 671 O O . ALA A 1 88 ? -5.743 -7.074 0.431 1.00 98.50 88 ALA A O 1
ATOM 672 N N . HIS A 1 89 ? -4.867 -6.268 -1.471 1.00 98.56 89 HIS A N 1
ATOM 673 C CA . HIS A 1 89 ? -5.157 -4.861 -1.190 1.00 98.56 89 HIS A CA 1
ATOM 674 C C . HIS A 1 89 ? -6.662 -4.586 -1.077 1.00 98.56 89 HIS A C 1
ATOM 676 O O . HIS A 1 89 ? -7.108 -3.991 -0.093 1.00 98.56 89 HIS A O 1
ATOM 682 N N . ILE A 1 90 ? -7.459 -5.052 -2.044 1.00 98.75 90 ILE A N 1
ATOM 683 C CA . ILE A 1 90 ? -8.920 -4.870 -2.024 1.00 98.75 90 ILE A CA 1
ATOM 684 C C . ILE A 1 90 ? -9.521 -5.560 -0.798 1.00 98.75 90 ILE A C 1
ATOM 686 O O . ILE A 1 90 ? -10.243 -4.927 -0.026 1.00 98.75 90 ILE A O 1
ATOM 690 N N . ALA A 1 91 ? -9.190 -6.835 -0.586 1.00 98.44 91 ALA A N 1
ATOM 691 C CA . ALA A 1 91 ? -9.693 -7.616 0.537 1.00 98.44 91 ALA A CA 1
ATOM 692 C C . ALA A 1 91 ? -9.284 -7.001 1.884 1.00 98.44 91 ALA A C 1
ATOM 694 O O . ALA A 1 91 ? -10.120 -6.867 2.778 1.00 98.44 91 ALA A O 1
ATOM 695 N N . GLY A 1 92 ? -8.027 -6.565 2.010 1.00 98.06 92 GLY A N 1
ATOM 696 C CA . GLY A 1 92 ? -7.506 -5.886 3.193 1.00 98.06 92 GLY A CA 1
ATOM 697 C C . GLY A 1 92 ? -8.256 -4.590 3.491 1.00 98.06 92 GLY A C 1
ATOM 698 O O . GLY A 1 92 ? -8.694 -4.384 4.622 1.00 98.06 92 GLY A O 1
ATOM 699 N N . GLY A 1 93 ? -8.486 -3.754 2.475 1.00 97.69 93 GLY A N 1
ATOM 700 C CA . GLY A 1 93 ? -9.282 -2.531 2.597 1.00 97.69 93 GLY A CA 1
ATOM 701 C C . GLY A 1 93 ? -10.716 -2.798 3.049 1.00 97.69 93 GLY A C 1
ATOM 702 O O . GLY A 1 93 ? -11.178 -2.207 4.023 1.00 97.69 93 GLY A O 1
ATOM 703 N N . VAL A 1 94 ? -11.408 -3.738 2.402 1.00 98.06 94 VAL A N 1
ATOM 704 C CA . VAL A 1 94 ? -12.797 -4.101 2.740 1.00 98.06 94 VAL A CA 1
ATOM 705 C C . VAL A 1 94 ? -12.906 -4.678 4.156 1.00 98.06 94 VAL A C 1
ATOM 707 O O . VAL A 1 94 ? -13.791 -4.281 4.920 1.00 98.06 94 VAL A O 1
ATOM 710 N N . ALA A 1 95 ? -12.000 -5.576 4.545 1.00 97.00 95 ALA A N 1
ATOM 711 C CA . ALA A 1 95 ? -11.957 -6.156 5.887 1.00 97.00 95 ALA A CA 1
ATOM 712 C C . ALA A 1 95 ? -11.676 -5.090 6.957 1.00 97.00 95 ALA A C 1
ATOM 714 O O . ALA A 1 95 ? -12.345 -5.036 7.994 1.00 97.00 95 ALA A O 1
ATOM 715 N N . LEU A 1 96 ? -10.730 -4.185 6.685 1.00 94.69 96 LEU A N 1
ATOM 716 C CA . LEU A 1 96 ? -10.440 -3.069 7.576 1.00 94.69 96 LEU A CA 1
ATOM 717 C C . LEU A 1 96 ? -11.630 -2.127 7.698 1.00 94.69 96 LEU A C 1
ATOM 719 O O . LEU A 1 96 ? -11.932 -1.759 8.826 1.00 94.69 96 LEU A O 1
ATOM 723 N N . LEU A 1 97 ? -12.314 -1.762 6.609 1.00 94.94 97 LEU A N 1
ATOM 724 C CA . LEU A 1 97 ? -13.474 -0.859 6.625 1.00 94.94 97 LEU A CA 1
ATOM 725 C C . LEU A 1 97 ? -14.667 -1.466 7.366 1.00 94.94 97 LEU A C 1
ATOM 727 O O . LEU A 1 97 ? -15.195 -0.830 8.279 1.00 94.94 97 LEU A O 1
ATOM 731 N N . SER A 1 98 ? -15.035 -2.702 7.018 1.00 94.56 98 SER A N 1
ATOM 732 C CA . SER A 1 98 ? -16.169 -3.430 7.610 1.00 94.56 98 SER A CA 1
ATOM 733 C C . SER A 1 98 ? -15.946 -3.835 9.067 1.00 94.56 98 SER A C 1
ATOM 735 O O . SER A 1 98 ? -16.901 -4.099 9.792 1.00 94.56 98 SER A O 1
ATOM 737 N N . GLY A 1 99 ? -14.690 -3.919 9.511 1.00 91.88 99 GLY A N 1
ATOM 738 C CA . GLY A 1 99 ? -14.352 -4.452 10.827 1.00 91.88 99 GLY A CA 1
ATOM 739 C C . GLY A 1 99 ? -14.357 -5.986 10.886 1.00 91.88 99 GLY A C 1
ATOM 740 O O . GLY A 1 99 ? -14.005 -6.554 11.924 1.00 91.88 99 GLY A O 1
ATOM 741 N N . ILE A 1 100 ? -14.707 -6.682 9.804 1.00 93.56 100 ILE A N 1
ATOM 742 C CA . ILE A 1 100 ? -14.709 -8.147 9.750 1.00 93.56 100 ILE A CA 1
ATOM 743 C C . ILE A 1 100 ? -13.273 -8.622 9.547 1.00 93.56 100 ILE A C 1
ATOM 745 O O . ILE A 1 100 ? -12.614 -8.234 8.592 1.00 93.56 100 ILE A O 1
ATOM 749 N N . GLN A 1 101 ? -12.763 -9.441 10.472 1.00 94.62 101 GLN A N 1
ATOM 750 C CA . GLN A 1 101 ? -11.368 -9.908 10.466 1.00 94.62 101 GLN A CA 1
ATOM 751 C C . GLN A 1 101 ? -10.321 -8.773 10.367 1.00 94.62 101 GLN A C 1
ATOM 753 O O . GLN A 1 101 ? -9.182 -9.006 9.970 1.00 94.62 101 GLN A O 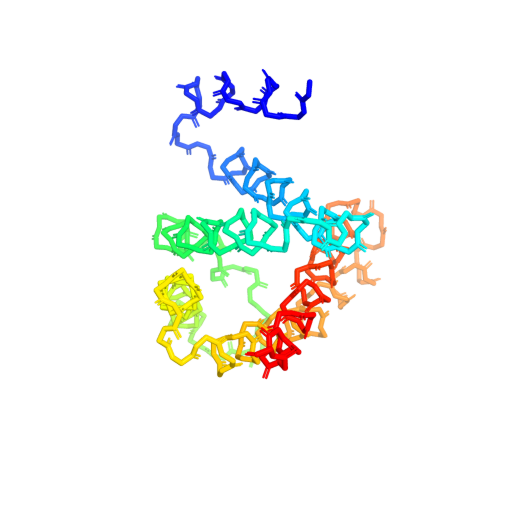1
ATOM 758 N N . ALA A 1 102 ? -10.667 -7.547 10.782 1.00 94.00 102 ALA A N 1
ATOM 759 C CA . ALA A 1 102 ? -9.819 -6.362 10.614 1.00 94.00 102 ALA A CA 1
ATOM 760 C C . ALA A 1 102 ? -8.410 -6.513 11.213 1.00 94.00 102 ALA A C 1
ATOM 762 O O . ALA A 1 102 ? -7.445 -6.013 10.648 1.00 94.00 102 ALA A O 1
ATOM 763 N N . ARG A 1 103 ? -8.268 -7.239 12.330 1.00 94.69 103 ARG A N 1
ATOM 764 C CA . ARG A 1 103 ? -6.956 -7.521 12.932 1.00 94.69 103 ARG A CA 1
ATOM 765 C C . ARG A 1 103 ? -6.087 -8.405 12.034 1.00 94.69 103 ARG A C 1
ATOM 767 O O . ARG A 1 103 ? -4.909 -8.112 11.871 1.00 94.69 103 ARG A O 1
ATOM 774 N N . LEU A 1 104 ? -6.660 -9.462 11.455 1.00 96.38 104 LEU A N 1
ATOM 775 C CA . LEU A 1 104 ? -5.945 -10.327 10.515 1.00 96.38 104 LEU A CA 1
ATOM 776 C C . LEU A 1 104 ? -5.602 -9.554 9.238 1.00 96.38 104 LEU A C 1
ATOM 778 O O . LEU A 1 104 ? -4.469 -9.610 8.777 1.00 96.38 104 LEU A O 1
ATOM 782 N N . ALA A 1 105 ? -6.545 -8.768 8.714 1.00 97.25 105 ALA A N 1
ATOM 783 C CA . ALA A 1 105 ? -6.297 -7.902 7.567 1.00 97.25 105 ALA A CA 1
ATOM 784 C C . ALA A 1 105 ? -5.139 -6.924 7.828 1.00 97.25 105 ALA A C 1
ATOM 786 O O . ALA A 1 105 ? -4.228 -6.836 7.015 1.00 97.25 105 ALA A O 1
ATOM 787 N N . ALA A 1 106 ? -5.115 -6.258 8.988 1.00 96.38 106 ALA A N 1
ATOM 788 C CA . ALA A 1 106 ? -4.017 -5.376 9.387 1.00 96.38 106 ALA A CA 1
ATOM 789 C C . ALA A 1 106 ? -2.665 -6.110 9.438 1.00 96.38 106 ALA A C 1
ATOM 791 O O . ALA A 1 106 ? -1.670 -5.585 8.945 1.00 96.38 106 ALA A O 1
ATOM 792 N N . GLN A 1 107 ? -2.628 -7.333 9.981 1.00 97.94 107 GLN A N 1
ATOM 793 C CA . GLN A 1 107 ? -1.418 -8.164 10.021 1.00 97.94 107 GLN A CA 1
ATOM 794 C C . GLN A 1 107 ? -0.924 -8.540 8.622 1.00 97.94 107 GLN A C 1
ATOM 796 O O . GLN A 1 107 ? 0.263 -8.408 8.339 1.00 97.94 107 GLN A O 1
ATOM 801 N N . LEU A 1 108 ? -1.823 -8.986 7.743 1.00 98.25 108 LEU A N 1
ATOM 802 C CA . LEU A 1 108 ? -1.470 -9.399 6.383 1.00 98.25 108 LEU A CA 1
ATOM 803 C C . LEU A 1 108 ? -1.037 -8.210 5.520 1.00 98.25 108 LEU A C 1
ATOM 805 O O . LEU A 1 108 ? -0.062 -8.319 4.782 1.00 98.25 108 LEU A O 1
ATOM 809 N N . VAL A 1 109 ? -1.707 -7.062 5.650 1.00 98.12 109 VAL A N 1
ATOM 810 C CA . VAL A 1 109 ? -1.317 -5.826 4.956 1.00 98.12 109 VAL A CA 1
ATOM 811 C C . VAL A 1 109 ? 0.039 -5.325 5.469 1.00 98.12 109 VAL A C 1
ATOM 813 O O . VAL A 1 109 ? 0.898 -4.981 4.660 1.00 98.12 109 VAL A O 1
ATOM 816 N N . ALA A 1 110 ? 0.283 -5.362 6.785 1.00 97.94 110 ALA A N 1
ATOM 817 C CA . ALA A 1 110 ? 1.593 -5.043 7.356 1.00 97.94 110 ALA A CA 1
ATOM 818 C C . ALA A 1 110 ? 2.689 -5.975 6.823 1.00 97.94 110 ALA A C 1
ATOM 820 O O . ALA A 1 110 ? 3.736 -5.503 6.384 1.00 97.94 110 ALA A O 1
ATOM 821 N N . ALA A 1 111 ? 2.439 -7.287 6.815 1.00 98.50 111 ALA A N 1
ATOM 822 C CA . ALA A 1 111 ? 3.379 -8.271 6.290 1.00 98.50 111 ALA A CA 1
ATOM 823 C C . ALA A 1 111 ? 3.677 -8.025 4.804 1.00 98.50 111 ALA A C 1
ATOM 825 O O . ALA A 1 111 ? 4.837 -8.036 4.408 1.00 98.50 111 ALA A O 1
ATOM 826 N N . MET A 1 112 ? 2.657 -7.735 3.994 1.00 98.25 112 MET A N 1
ATOM 827 C CA . MET A 1 112 ? 2.812 -7.433 2.570 1.00 98.25 112 MET A CA 1
ATOM 828 C C . MET A 1 112 ? 3.694 -6.199 2.333 1.00 98.25 112 MET A C 1
ATOM 830 O O . MET A 1 112 ? 4.672 -6.294 1.594 1.00 98.25 112 MET A O 1
ATOM 834 N N . PHE A 1 113 ? 3.417 -5.068 2.995 1.00 98.31 113 PHE A N 1
ATOM 835 C CA . PHE A 1 113 ? 4.272 -3.878 2.877 1.00 98.31 113 PHE A CA 1
ATOM 836 C C . PHE A 1 113 ? 5.680 -4.117 3.435 1.00 98.31 113 PHE A C 1
ATOM 838 O O . PHE A 1 113 ? 6.655 -3.653 2.849 1.00 98.31 113 PHE A O 1
ATOM 845 N N . GLY A 1 114 ? 5.813 -4.878 4.524 1.00 98.44 114 GLY A N 1
ATOM 846 C CA . GLY A 1 114 ? 7.111 -5.291 5.060 1.00 98.44 114 GLY A CA 1
ATOM 847 C C . GLY A 1 114 ? 7.924 -6.119 4.061 1.00 98.44 114 GLY A C 1
ATOM 848 O O . GLY A 1 114 ? 9.112 -5.866 3.874 1.00 98.44 114 GLY A O 1
ATOM 849 N N . LEU A 1 115 ? 7.285 -7.051 3.349 1.00 98.00 115 LEU A N 1
ATOM 850 C CA . LEU A 1 115 ? 7.926 -7.800 2.267 1.00 98.00 115 LEU A CA 1
ATOM 851 C C . LEU A 1 115 ? 8.348 -6.878 1.120 1.00 98.00 115 LEU A C 1
ATOM 853 O O . LEU A 1 115 ? 9.434 -7.055 0.582 1.00 98.00 115 LEU A O 1
ATOM 857 N N . TRP A 1 116 ? 7.554 -5.866 0.767 1.00 97.00 116 TRP A N 1
ATOM 858 C CA . TRP A 1 116 ? 7.957 -4.891 -0.252 1.00 97.00 116 TRP A CA 1
ATOM 859 C C . TRP A 1 116 ? 9.155 -4.050 0.179 1.00 97.00 116 TRP A C 1
ATOM 861 O O . TRP A 1 116 ? 10.064 -3.831 -0.619 1.00 97.00 116 TRP A O 1
ATOM 871 N N . VAL A 1 117 ? 9.211 -3.625 1.442 1.00 98.19 117 VAL A N 1
ATOM 872 C CA . VAL A 1 117 ? 10.396 -2.954 1.991 1.00 98.19 117 VAL A CA 1
ATOM 873 C C . VAL A 1 117 ? 11.633 -3.826 1.786 1.00 98.19 117 VAL A C 1
ATOM 875 O O . VAL A 1 117 ? 12.606 -3.359 1.206 1.00 98.19 117 VAL A O 1
ATOM 878 N N . LEU A 1 118 ? 11.584 -5.093 2.205 1.00 98.00 118 LEU A N 1
ATOM 879 C CA . LEU A 1 118 ? 12.758 -5.970 2.219 1.00 98.00 118 LEU A CA 1
ATOM 880 C C . LEU A 1 118 ? 13.157 -6.501 0.838 1.00 98.00 118 LEU A C 1
ATOM 882 O O . LEU A 1 118 ? 14.346 -6.602 0.546 1.00 98.00 118 LEU A O 1
ATOM 886 N N . LEU A 1 119 ? 12.183 -6.865 0.004 1.00 95.88 119 LEU A N 1
ATOM 887 C CA . LEU A 1 119 ? 12.420 -7.585 -1.250 1.00 95.88 119 LEU A CA 1
ATOM 888 C C . LEU A 1 119 ? 12.445 -6.670 -2.479 1.00 95.88 119 LEU A C 1
ATOM 890 O O . LEU A 1 119 ? 13.086 -7.015 -3.468 1.00 95.88 119 LEU A O 1
ATOM 894 N N . LEU A 1 120 ? 11.746 -5.531 -2.434 1.00 95.31 120 LEU A N 1
ATOM 895 C CA . LEU A 1 120 ? 11.595 -4.616 -3.570 1.00 95.31 120 LEU A CA 1
ATOM 896 C C . LEU A 1 120 ? 12.370 -3.319 -3.344 1.00 95.31 120 LEU A C 1
ATOM 898 O O . LEU A 1 120 ? 13.354 -3.050 -4.030 1.00 95.31 120 LEU A O 1
ATOM 902 N N . HIS A 1 121 ? 11.920 -2.500 -2.396 1.00 97.12 121 HIS A N 1
ATOM 903 C CA . HIS A 1 121 ? 12.324 -1.099 -2.336 1.00 97.12 121 HIS A CA 1
ATOM 904 C C . HIS A 1 121 ? 13.687 -0.886 -1.691 1.00 97.12 121 HIS A C 1
ATOM 906 O O . HIS A 1 121 ? 14.454 -0.072 -2.192 1.00 97.12 121 HIS A O 1
ATOM 912 N N . LEU A 1 122 ? 14.029 -1.618 -0.626 1.00 97.62 122 LEU A N 1
ATOM 913 C CA . LEU A 1 122 ? 15.347 -1.479 -0.006 1.00 97.62 122 LEU A CA 1
ATOM 914 C C . LEU A 1 122 ? 16.465 -1.920 -0.966 1.00 97.62 122 LEU A C 1
ATOM 916 O O . LEU A 1 122 ? 17.383 -1.129 -1.176 1.00 97.62 122 LEU A O 1
ATOM 920 N N . PRO A 1 123 ? 16.395 -3.096 -1.626 1.00 96.62 123 PRO A N 1
ATOM 921 C CA . PRO A 1 123 ? 17.404 -3.473 -2.613 1.00 96.62 123 PRO A CA 1
ATOM 922 C C . PRO A 1 123 ? 17.512 -2.475 -3.771 1.00 96.62 123 PRO A C 1
ATOM 924 O O . PRO A 1 123 ? 18.623 -2.113 -4.151 1.00 96.62 123 PRO A O 1
ATOM 927 N N . ARG A 1 124 ? 16.383 -1.986 -4.309 1.00 95.81 124 ARG A N 1
ATOM 928 C CA . ARG A 1 124 ? 16.375 -1.007 -5.410 1.00 95.81 124 ARG A CA 1
ATOM 929 C C . ARG A 1 124 ? 16.957 0.342 -4.998 1.00 95.81 124 ARG A C 1
ATOM 931 O O . ARG A 1 124 ? 17.782 0.876 -5.729 1.00 95.81 124 ARG A O 1
ATOM 938 N N . ALA A 1 125 ? 16.598 0.855 -3.822 1.00 97.12 125 ALA A N 1
ATOM 939 C CA . ALA A 1 125 ? 17.139 2.108 -3.301 1.00 97.12 125 ALA A CA 1
ATOM 940 C C . ALA A 1 125 ? 18.650 2.028 -3.048 1.00 97.12 125 ALA A C 1
ATOM 942 O O . ALA A 1 125 ? 19.361 2.999 -3.275 1.00 97.12 125 ALA A O 1
ATOM 943 N N . LEU A 1 126 ? 19.163 0.870 -2.621 1.00 97.12 126 LEU A N 1
ATOM 944 C CA . LEU A 1 126 ? 20.604 0.666 -2.451 1.00 97.12 126 LEU A CA 1
ATOM 945 C C . LEU A 1 126 ? 21.334 0.499 -3.792 1.00 97.12 126 LEU A C 1
ATOM 947 O O . LEU A 1 126 ? 22.426 1.037 -3.957 1.00 97.12 126 LEU A O 1
ATOM 951 N N . ALA A 1 127 ? 20.744 -0.225 -4.746 1.00 96.38 127 ALA A N 1
ATOM 952 C CA . ALA A 1 127 ? 21.334 -0.456 -6.066 1.00 96.38 127 ALA A CA 1
ATOM 953 C C . ALA A 1 127 ? 21.309 0.792 -6.967 1.00 96.38 127 ALA A C 1
ATOM 955 O O . ALA A 1 127 ? 22.198 0.969 -7.796 1.00 96.38 127 ALA A O 1
ATOM 956 N N . ALA A 1 128 ? 20.305 1.651 -6.799 1.00 94.12 128 ALA A N 1
ATOM 957 C CA . ALA A 1 128 ? 20.091 2.877 -7.559 1.00 94.12 128 ALA A CA 1
ATOM 958 C C . ALA A 1 128 ? 20.014 4.087 -6.615 1.00 94.12 128 ALA A C 1
ATOM 960 O O . ALA A 1 128 ? 19.006 4.788 -6.533 1.00 94.12 128 ALA A O 1
ATOM 961 N N . PHE A 1 129 ? 21.090 4.299 -5.857 1.00 93.75 129 PHE A N 1
ATOM 962 C CA . PHE A 1 129 ? 21.139 5.249 -4.742 1.00 93.75 129 PHE A CA 1
ATOM 963 C C . PHE A 1 129 ? 20.792 6.697 -5.124 1.00 93.75 129 PHE A C 1
ATOM 965 O O . PHE A 1 129 ? 20.214 7.432 -4.323 1.00 93.75 129 P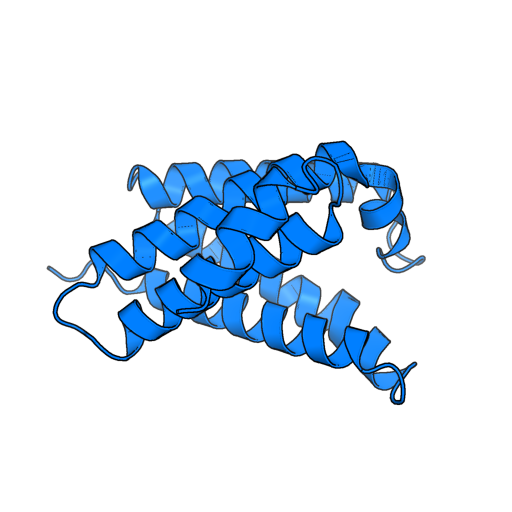HE A O 1
ATOM 972 N N . ASP A 1 130 ? 21.117 7.108 -6.346 1.00 95.56 130 ASP A N 1
ATOM 973 C CA . ASP A 1 130 ? 20.839 8.432 -6.907 1.00 95.56 130 ASP A CA 1
ATOM 974 C C . ASP A 1 130 ? 19.374 8.617 -7.352 1.00 95.56 130 ASP A C 1
ATOM 976 O O . ASP A 1 130 ? 18.899 9.749 -7.519 1.00 95.56 130 ASP A O 1
ATOM 980 N N . GLN A 1 131 ? 18.617 7.526 -7.487 1.00 94.00 131 GLN A N 1
ATOM 981 C CA . GLN A 1 131 ? 17.215 7.555 -7.884 1.00 94.00 131 GLN A CA 1
ATOM 982 C C . GLN A 1 131 ? 16.314 7.864 -6.689 1.00 94.00 131 GLN A C 1
ATOM 984 O O . GLN A 1 131 ? 15.833 6.990 -5.968 1.00 94.00 131 GLN A O 1
ATOM 989 N N . ARG A 1 132 ? 16.007 9.155 -6.521 1.00 94.19 132 ARG A N 1
ATOM 990 C CA . ARG A 1 132 ? 15.094 9.666 -5.480 1.00 94.19 132 ARG A CA 1
ATOM 991 C C . ARG A 1 132 ? 13.763 8.906 -5.391 1.00 94.19 132 ARG A C 1
ATOM 993 O O . ARG A 1 132 ? 13.256 8.721 -4.290 1.00 94.19 132 ARG A O 1
ATOM 1000 N N . GLY A 1 133 ? 13.218 8.451 -6.523 1.00 92.88 133 GLY A N 1
ATOM 1001 C CA . GLY A 1 133 ? 11.953 7.711 -6.566 1.00 92.88 133 GLY A CA 1
ATOM 1002 C C . GLY A 1 133 ? 11.980 6.387 -5.792 1.00 92.88 133 GLY A C 1
ATOM 1003 O O . GLY A 1 133 ? 10.978 6.022 -5.173 1.00 92.88 133 GLY A O 1
ATOM 1004 N N . GLU A 1 134 ? 13.126 5.702 -5.750 1.00 94.62 134 GLU A N 1
ATOM 1005 C CA . GLU A 1 134 ? 13.273 4.450 -4.997 1.00 94.62 134 GLU A CA 1
ATOM 1006 C C . GLU A 1 134 ? 13.248 4.696 -3.491 1.00 94.62 134 GLU A C 1
ATOM 1008 O O . GLU A 1 134 ? 12.548 4.003 -2.753 1.00 94.62 134 GLU A O 1
ATOM 1013 N N . TRP A 1 135 ? 13.932 5.750 -3.041 1.00 97.19 135 TRP A N 1
ATOM 1014 C CA . TRP A 1 135 ? 13.887 6.190 -1.648 1.00 97.19 135 TRP A CA 1
ATOM 1015 C C . TRP A 1 135 ? 12.486 6.625 -1.228 1.00 97.19 135 TRP A C 1
ATOM 1017 O O . TRP A 1 135 ? 12.019 6.237 -0.158 1.00 97.19 135 TRP A O 1
ATOM 1027 N N . THR A 1 136 ? 11.784 7.386 -2.073 1.00 95.25 136 THR A N 1
ATOM 1028 C CA . THR A 1 136 ? 10.386 7.755 -1.818 1.00 95.25 136 THR A CA 1
ATOM 1029 C C . THR A 1 136 ? 9.518 6.510 -1.652 1.00 95.25 136 THR A C 1
ATOM 1031 O O . THR A 1 136 ? 8.822 6.391 -0.646 1.00 95.25 136 THR A O 1
ATOM 1034 N N . SER A 1 137 ? 9.612 5.556 -2.580 1.00 94.94 137 SER A N 1
ATOM 1035 C CA . SER A 1 137 ? 8.825 4.319 -2.532 1.00 94.94 137 SER A CA 1
ATOM 1036 C C . SER A 1 137 ? 9.141 3.481 -1.286 1.00 94.94 137 SER A C 1
ATOM 1038 O O . SER A 1 137 ? 8.231 2.971 -0.632 1.00 94.94 137 SER A O 1
ATOM 1040 N N . LEU A 1 138 ? 10.420 3.396 -0.899 1.00 97.31 138 LEU A N 1
ATOM 1041 C CA . LEU A 1 138 ? 10.857 2.734 0.331 1.00 97.31 138 LEU A CA 1
ATOM 1042 C C . LEU A 1 138 ? 10.208 3.359 1.570 1.00 97.31 138 LEU A C 1
ATOM 1044 O O . LEU A 1 138 ? 9.620 2.646 2.384 1.00 97.31 138 LEU A O 1
ATOM 1048 N N . PHE A 1 139 ? 10.290 4.682 1.718 1.00 96.94 139 PHE A N 1
ATOM 1049 C CA . PHE A 1 139 ? 9.732 5.363 2.886 1.00 96.94 139 PHE A CA 1
ATOM 1050 C C . PHE A 1 139 ? 8.206 5.295 2.932 1.00 96.94 139 PHE A C 1
ATOM 1052 O O . PHE A 1 139 ? 7.645 5.116 4.015 1.00 96.94 139 PHE A O 1
ATOM 1059 N N . VAL A 1 140 ? 7.533 5.362 1.780 1.00 95.94 140 VAL A N 1
ATOM 1060 C CA . VAL A 1 140 ? 6.087 5.126 1.695 1.00 95.94 140 VAL A CA 1
ATOM 1061 C C . VAL A 1 140 ? 5.751 3.713 2.169 1.00 95.94 140 VAL A C 1
ATOM 1063 O O . VAL A 1 140 ? 4.902 3.558 3.046 1.00 95.94 140 VAL A O 1
ATOM 1066 N N . ALA A 1 141 ? 6.441 2.683 1.673 1.00 97.00 141 ALA A N 1
ATOM 1067 C CA . ALA A 1 141 ? 6.190 1.300 2.081 1.00 97.00 141 ALA A CA 1
ATOM 1068 C C . ALA A 1 141 ? 6.419 1.086 3.591 1.00 97.00 141 ALA A C 1
ATOM 1070 O O . ALA A 1 141 ? 5.606 0.436 4.253 1.00 97.00 141 ALA A O 1
ATOM 1071 N N . VAL A 1 142 ? 7.466 1.693 4.165 1.00 97.25 142 VAL A N 1
ATOM 1072 C CA . VAL A 1 142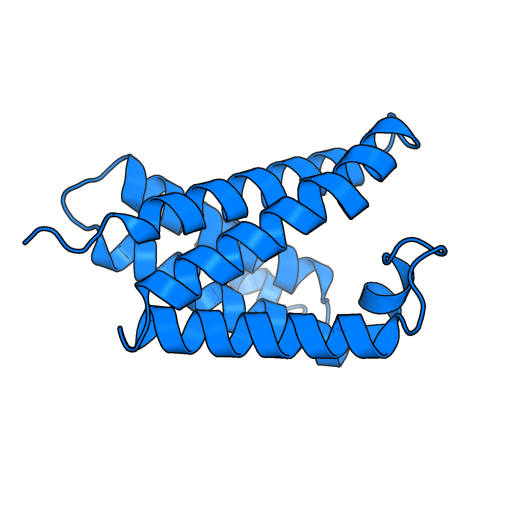 ? 7.708 1.689 5.620 1.00 97.25 142 VAL A CA 1
ATOM 1073 C C . VAL A 1 142 ? 6.557 2.360 6.373 1.00 97.25 142 VAL A C 1
ATOM 1075 O O . VAL A 1 142 ? 6.053 1.793 7.345 1.00 97.25 142 VAL A O 1
ATOM 1078 N N . ALA A 1 143 ? 6.103 3.532 5.923 1.00 95.19 143 ALA A N 1
ATOM 1079 C CA . ALA A 1 143 ? 4.997 4.250 6.554 1.00 95.19 143 ALA A CA 1
ATOM 1080 C C . ALA A 1 143 ? 3.689 3.441 6.516 1.00 95.19 143 ALA A C 1
ATOM 1082 O O . ALA A 1 143 ? 2.991 3.355 7.527 1.00 95.19 143 ALA A O 1
ATOM 1083 N N . MET A 1 144 ? 3.380 2.793 5.389 1.00 96.12 144 MET A N 1
ATOM 1084 C CA . MET A 1 144 ? 2.194 1.940 5.239 1.00 96.12 144 MET A CA 1
ATOM 1085 C C . MET A 1 144 ? 2.263 0.683 6.113 1.00 96.12 144 MET A C 1
ATOM 1087 O O . MET A 1 144 ? 1.262 0.286 6.721 1.00 96.12 144 MET A O 1
ATOM 1091 N N . CYS A 1 145 ? 3.449 0.076 6.219 1.00 96.75 145 CYS A N 1
ATOM 1092 C CA . CYS A 1 145 ? 3.699 -1.044 7.120 1.00 96.75 145 CYS A CA 1
ATOM 1093 C C . CYS A 1 145 ? 3.455 -0.634 8.580 1.00 96.75 145 CYS A C 1
ATOM 1095 O O . CYS A 1 145 ? 2.644 -1.252 9.273 1.00 96.75 145 CYS A O 1
ATOM 1097 N N . ALA A 1 146 ? 4.071 0.466 9.027 1.00 93.69 146 ALA A N 1
ATOM 1098 C CA . ALA A 1 146 ? 3.904 0.989 10.382 1.00 93.69 146 ALA A CA 1
ATOM 1099 C C . ALA A 1 146 ? 2.443 1.368 10.689 1.00 93.69 146 ALA A C 1
ATOM 1101 O O . ALA A 1 146 ? 1.927 1.042 11.761 1.00 93.69 146 ALA A O 1
ATOM 1102 N N . ALA A 1 147 ? 1.752 1.999 9.735 1.00 92.44 147 ALA A N 1
ATOM 1103 C CA . ALA A 1 147 ? 0.331 2.317 9.846 1.00 92.44 147 ALA A CA 1
ATOM 1104 C C . ALA A 1 147 ? -0.515 1.054 10.059 1.00 92.44 147 ALA A C 1
ATOM 1106 O O . ALA A 1 147 ? -1.337 1.003 10.974 1.00 92.44 147 ALA A O 1
ATOM 1107 N N . SER A 1 148 ? -0.270 0.013 9.259 1.00 93.75 148 SER A N 1
ATOM 1108 C CA . SER A 1 148 ? -0.976 -1.269 9.356 1.00 93.75 148 SER A CA 1
ATOM 1109 C C . SER A 1 148 ? -0.726 -1.960 10.693 1.00 93.75 148 SER A C 1
ATOM 1111 O O . SER A 1 148 ? -1.674 -2.417 11.331 1.00 93.75 148 SER A O 1
ATOM 1113 N N . LEU A 1 149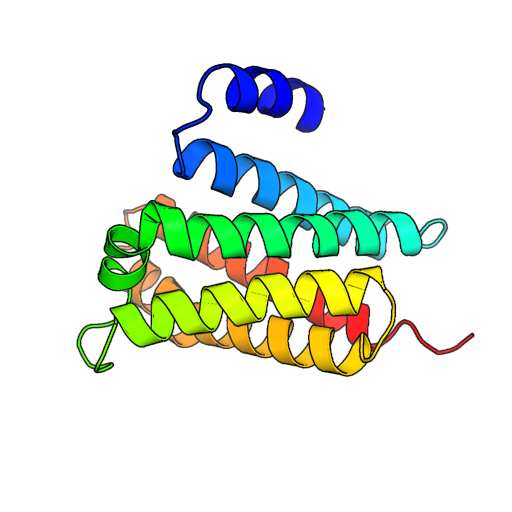 ? 0.527 -1.979 11.163 1.00 93.25 149 LEU A N 1
ATOM 1114 C CA . LEU A 1 149 ? 0.881 -2.540 12.469 1.00 93.25 149 LEU A CA 1
ATOM 1115 C C . LEU A 1 149 ? 0.135 -1.836 13.603 1.00 93.25 149 LEU A C 1
ATOM 1117 O O . LEU A 1 149 ? -0.376 -2.497 14.504 1.00 93.25 149 LEU A O 1
ATOM 1121 N N . ARG A 1 150 ? -0.013 -0.510 13.534 1.00 89.94 150 ARG A N 1
ATOM 1122 C CA . ARG A 1 150 ? -0.734 0.236 14.570 1.00 89.94 150 ARG A CA 1
ATOM 1123 C C . ARG A 1 150 ? -2.215 -0.140 14.654 1.00 89.94 150 ARG A C 1
ATOM 1125 O O . ARG A 1 150 ? -2.787 -0.149 15.744 1.00 89.94 150 ARG A O 1
ATOM 1132 N N . LEU A 1 151 ? -2.834 -0.494 13.528 1.00 89.50 151 LEU A N 1
ATOM 1133 C CA . LEU A 1 151 ? -4.240 -0.903 13.491 1.00 89.50 151 LEU A CA 1
ATOM 1134 C C . LEU A 1 151 ? -4.493 -2.252 14.188 1.00 89.50 151 LEU A C 1
ATOM 1136 O O . LEU A 1 151 ? -5.631 -2.511 14.588 1.00 89.50 151 LEU A O 1
ATOM 1140 N N . ILE A 1 152 ? -3.462 -3.078 14.408 1.00 89.81 152 ILE A N 1
ATOM 1141 C CA . ILE A 1 152 ? -3.565 -4.383 15.092 1.00 89.81 152 ILE A CA 1
ATOM 1142 C C . ILE A 1 152 ? -4.021 -4.233 16.556 1.00 89.81 152 ILE A C 1
ATOM 1144 O O . ILE A 1 152 ? -4.710 -5.120 17.077 1.00 89.81 152 ILE A O 1
ATOM 1148 N N . ASP A 1 153 ? -3.682 -3.112 17.201 1.00 73.94 153 ASP A N 1
ATOM 1149 C CA . ASP A 1 153 ? -3.888 -2.879 18.639 1.00 73.94 153 ASP A CA 1
ATOM 1150 C C . ASP A 1 153 ? -5.268 -2.300 18.992 1.00 73.94 153 ASP A C 1
ATOM 1152 O O . ASP A 1 153 ? -5.618 -2.167 20.164 1.00 73.94 153 ASP A O 1
ATOM 1156 N N . THR A 1 154 ? -6.088 -1.958 17.997 1.00 65.69 154 THR A N 1
ATOM 1157 C CA . THR A 1 154 ? -7.291 -1.119 18.180 1.00 65.69 154 THR A CA 1
ATOM 1158 C C . THR A 1 154 ? -8.528 -1.836 18.754 1.00 65.69 154 THR A C 1
ATOM 1160 O O . THR A 1 154 ? -9.651 -1.386 18.548 1.00 65.69 154 THR A O 1
ATOM 1163 N N . ARG A 1 155 ? -8.366 -2.934 19.510 1.00 54.06 155 ARG A N 1
ATOM 1164 C CA . ARG A 1 155 ? -9.481 -3.670 20.155 1.00 54.06 155 ARG A CA 1
ATOM 1165 C C . ARG A 1 155 ? -9.264 -3.983 21.638 1.00 54.06 155 ARG A C 1
ATOM 1167 O O . ARG A 1 155 ? -9.484 -5.106 22.082 1.00 54.06 155 ARG A O 1
ATOM 1174 N N . ARG A 1 156 ? -8.857 -2.981 22.416 1.00 42.09 156 ARG A N 1
ATOM 1175 C CA . ARG A 1 156 ? -9.086 -2.963 23.870 1.00 42.09 156 ARG A CA 1
ATOM 1176 C C . ARG A 1 156 ? -9.996 -1.782 24.214 1.00 42.09 156 ARG A C 1
ATOM 1178 O O . ARG A 1 156 ? -9.511 -0.739 24.636 1.00 42.09 156 ARG A O 1
ATOM 1185 N N . SER A 1 157 ? -11.291 -1.939 23.971 1.00 40.69 157 SER A N 1
ATOM 1186 C CA . SER A 1 157 ? -12.360 -1.100 24.527 1.00 40.69 1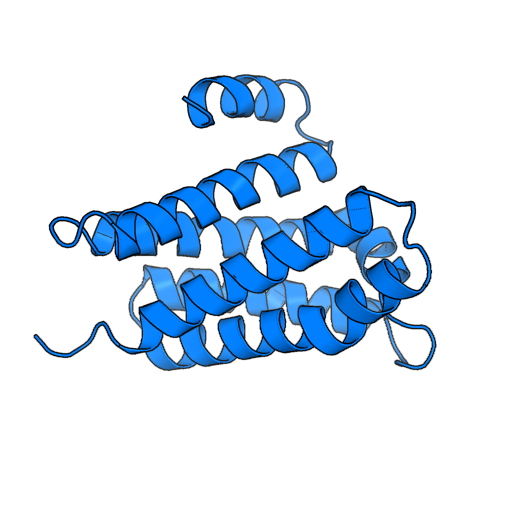57 SER A CA 1
ATOM 1187 C C . SER A 1 157 ? -13.635 -1.915 24.557 1.00 40.69 157 SER A C 1
ATOM 1189 O O . SER A 1 157 ? -13.966 -2.437 23.465 1.00 40.69 157 SER A O 1
#

Foldseek 3Di:
DLCVVLVVVCVVCVLPLVSLLVSLLVQLLVLLCCCVPPVPCVPSSLLSNLVSLLSQLVSLVSVVVVQLVQAPPVDPDSSVVSNVSSVLSNVLSVCSNVVPCVLVSLVVQLVVLVCCLVRGLVVCCVVCVVPVVSVVSNVSSVSSSVSSVVSNPPPPD